Protein AF-A0A818PYF4-F1 (afdb_monomer_lite)

Structure (mmCIF, N/CA/C/O backbone):
data_AF-A0A818PYF4-F1
#
_entry.id   AF-A0A818PYF4-F1
#
loop_
_atom_site.group_PDB
_atom_site.id
_atom_site.type_symbol
_atom_site.label_atom_id
_atom_site.label_alt_id
_atom_site.label_comp_id
_atom_site.label_asym_id
_atom_site.label_entity_id
_atom_site.label_seq_id
_atom_site.pdbx_PDB_ins_code
_atom_site.Cartn_x
_atom_site.Cartn_y
_atom_site.Cartn_z
_atom_site.occupancy
_atom_site.B_iso_or_equiv
_atom_site.auth_seq_id
_atom_site.auth_comp_id
_atom_site.auth_asym_id
_atom_site.auth_atom_id
_atom_site.pdbx_PDB_model_num
ATOM 1 N N . LEU A 1 1 ? -9.978 4.681 -16.036 1.00 49.28 1 LEU A N 1
ATOM 2 C CA . LEU A 1 1 ? -8.925 5.066 -17.003 1.00 49.28 1 LEU A CA 1
ATOM 3 C C . LEU A 1 1 ? -7.856 5.876 -16.256 1.00 49.28 1 LEU A C 1
ATOM 5 O O . LEU A 1 1 ? -7.685 7.048 -16.535 1.00 49.28 1 LEU A O 1
ATOM 9 N N . ASP A 1 2 ? -7.181 5.286 -15.257 1.00 50.22 2 ASP A N 1
ATOM 10 C CA . ASP A 1 2 ? -6.391 6.070 -14.275 1.00 50.22 2 ASP A CA 1
ATOM 11 C C . ASP A 1 2 ? -4.982 5.506 -13.992 1.00 50.22 2 ASP A C 1
ATOM 13 O O . ASP A 1 2 ? -4.429 5.752 -12.926 1.00 50.22 2 ASP A O 1
ATOM 17 N N . CYS A 1 3 ? -4.381 4.743 -14.915 1.00 48.72 3 CYS A N 1
ATOM 18 C CA . CYS A 1 3 ? -2.989 4.275 -14.788 1.00 48.72 3 CYS A CA 1
ATOM 19 C C . CYS A 1 3 ? -2.303 4.202 -16.167 1.00 48.72 3 CYS A C 1
ATOM 21 O O . CYS A 1 3 ? -2.215 3.116 -16.733 1.00 48.72 3 CYS A O 1
ATOM 23 N N . PRO A 1 4 ? -1.822 5.324 -16.737 1.00 59.66 4 PRO A N 1
ATOM 24 C CA . PRO A 1 4 ? -1.136 5.319 -18.035 1.00 59.66 4 PRO A CA 1
ATOM 25 C C . PRO A 1 4 ? 0.183 4.520 -18.038 1.00 59.66 4 PRO A C 1
ATOM 27 O O . PRO A 1 4 ? 0.620 4.106 -19.104 1.00 59.66 4 PRO A O 1
ATOM 30 N N . ASN A 1 5 ? 0.769 4.250 -16.860 1.00 59.91 5 ASN A N 1
ATOM 31 C CA . ASN A 1 5 ? 2.043 3.533 -16.708 1.00 59.91 5 ASN A CA 1
ATOM 32 C C . ASN A 1 5 ? 1.928 2.141 -16.054 1.00 59.91 5 ASN A C 1
ATOM 34 O O . ASN A 1 5 ? 2.945 1.488 -15.883 1.00 59.91 5 ASN A O 1
ATOM 38 N N . GLY A 1 6 ? 0.738 1.686 -15.639 1.00 65.31 6 GLY A N 1
ATOM 39 C CA . GLY A 1 6 ? 0.587 0.401 -14.922 1.00 65.31 6 GLY A CA 1
ATOM 40 C C . GLY A 1 6 ? 1.105 0.372 -13.471 1.00 65.31 6 GLY A C 1
ATOM 41 O O . GLY A 1 6 ? 0.918 -0.623 -12.774 1.00 65.31 6 GLY A O 1
ATOM 42 N N . GLU A 1 7 ? 1.688 1.468 -12.984 1.00 66.19 7 GLU A N 1
ATOM 43 C CA . GLU A 1 7 ? 2.138 1.620 -11.597 1.00 66.19 7 GLU A CA 1
ATOM 44 C C . GLU A 1 7 ? 0.986 2.044 -10.670 1.00 66.19 7 GLU A C 1
ATOM 46 O O . GLU A 1 7 ? 0.275 3.021 -10.939 1.00 66.19 7 GLU A O 1
ATOM 51 N N . LEU A 1 8 ? 0.853 1.383 -9.515 1.00 74.25 8 LEU A N 1
ATOM 52 C CA . LEU A 1 8 ? -0.051 1.807 -8.445 1.00 74.25 8 LEU A CA 1
ATOM 53 C C . LEU A 1 8 ? 0.726 2.055 -7.149 1.00 74.25 8 LEU A C 1
ATOM 55 O O . LEU A 1 8 ? 1.433 1.195 -6.623 1.00 74.25 8 LEU A O 1
ATOM 59 N N . THR A 1 9 ? 0.566 3.254 -6.591 1.00 74.12 9 THR A N 1
ATOM 60 C CA . THR A 1 9 ? 1.181 3.613 -5.307 1.00 74.12 9 THR A CA 1
ATOM 61 C C . THR A 1 9 ? 0.357 3.100 -4.130 1.00 74.12 9 THR A C 1
ATOM 63 O O . THR A 1 9 ? -0.874 3.004 -4.201 1.00 74.12 9 THR A O 1
ATOM 66 N N . ARG A 1 10 ? 1.019 2.855 -2.989 1.00 73.38 10 ARG A N 1
ATOM 67 C CA . ARG A 1 10 ? 0.384 2.340 -1.760 1.00 73.38 10 ARG A CA 1
ATOM 68 C C . ARG A 1 10 ? -0.840 3.142 -1.333 1.00 73.38 10 ARG A C 1
ATOM 70 O O . ARG A 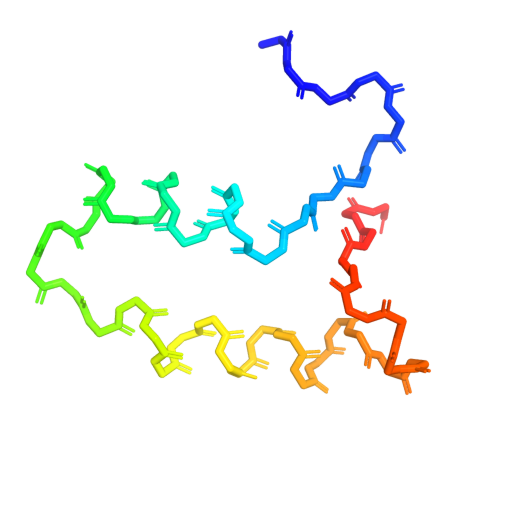1 10 ? -1.879 2.575 -1.012 1.00 73.38 10 ARG A O 1
ATOM 77 N N . LYS A 1 11 ? -0.741 4.473 -1.382 1.00 76.50 11 LYS A N 1
ATOM 78 C CA . LYS A 1 11 ? -1.844 5.381 -1.034 1.00 76.50 11 LYS A CA 1
ATOM 79 C C . LYS A 1 11 ? -3.073 5.161 -1.914 1.00 76.50 11 LYS A C 1
ATOM 81 O O . LYS A 1 11 ? -4.177 5.045 -1.386 1.00 76.50 11 LYS A O 1
ATOM 86 N N . LYS A 1 12 ? -2.885 5.084 -3.236 1.00 78.56 12 LYS A N 1
ATOM 87 C CA . LYS A 1 12 ? -3.987 4.889 -4.185 1.00 78.56 12 LYS A CA 1
ATOM 88 C C . LYS A 1 12 ? -4.588 3.491 -4.030 1.00 78.56 12 LYS A C 1
ATOM 90 O O . LYS A 1 12 ? -5.808 3.375 -4.003 1.00 78.56 12 LYS A O 1
ATOM 95 N N . PHE A 1 13 ? -3.755 2.467 -3.823 1.00 79.06 13 PHE A N 1
ATOM 96 C CA . PHE A 1 13 ? -4.215 1.098 -3.574 1.00 79.06 13 PHE A CA 1
ATOM 97 C C . PHE A 1 13 ? -5.133 1.036 -2.352 1.00 79.06 13 PHE A C 1
ATOM 99 O O . PHE A 1 13 ? -6.253 0.545 -2.445 1.00 79.06 13 PHE A O 1
ATOM 106 N N . ILE A 1 14 ? -4.694 1.595 -1.219 1.00 76.81 14 ILE A N 1
ATOM 107 C CA . ILE A 1 14 ? -5.483 1.619 0.020 1.00 76.81 14 ILE A CA 1
ATOM 108 C C . ILE A 1 14 ? -6.795 2.377 -0.186 1.00 76.81 14 ILE A C 1
ATOM 110 O O . ILE A 1 14 ? -7.836 1.934 0.291 1.00 76.81 14 ILE A O 1
ATOM 114 N N . GLN A 1 15 ? -6.763 3.510 -0.891 1.00 79.88 15 GLN A N 1
ATOM 115 C CA . GLN A 1 15 ? -7.956 4.316 -1.130 1.00 79.88 15 GLN A CA 1
ATOM 116 C C . GLN A 1 15 ? -8.995 3.557 -1.968 1.00 79.88 15 GLN A C 1
ATOM 118 O O . GLN A 1 15 ? -10.155 3.479 -1.569 1.00 79.88 15 GLN A O 1
ATOM 123 N N . VAL A 1 16 ? -8.568 2.950 -3.079 1.00 81.00 16 VAL A N 1
ATOM 124 C CA . VAL A 1 16 ? -9.433 2.126 -3.932 1.00 81.00 16 VAL A CA 1
ATOM 125 C C . VAL A 1 16 ? -9.958 0.932 -3.133 1.00 81.00 16 VAL A C 1
ATOM 127 O O . VAL A 1 16 ? -11.161 0.696 -3.091 1.00 81.00 16 VAL A O 1
ATOM 130 N N . TYR A 1 17 ? -9.088 0.233 -2.405 1.00 77.12 17 TYR A N 1
ATOM 131 C CA . TYR A 1 17 ? -9.478 -0.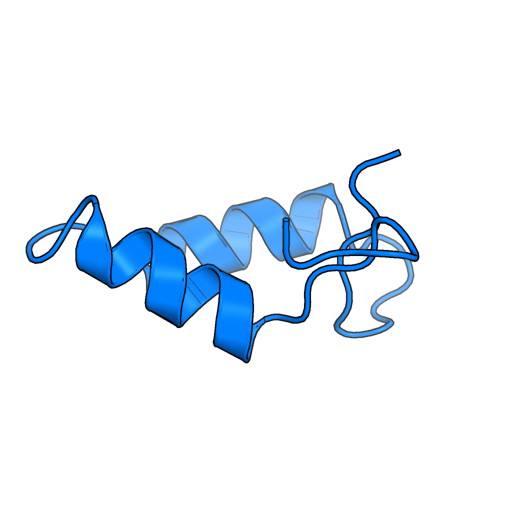939 -1.624 1.00 77.12 17 TYR A CA 1
ATOM 132 C C . TYR A 1 17 ? -10.499 -0.608 -0.526 1.00 77.12 17 TYR A C 1
ATOM 134 O O . TYR A 1 17 ? -11.450 -1.359 -0.336 1.00 77.12 17 TYR A O 1
ATOM 142 N N . ARG A 1 18 ? -10.368 0.538 0.158 1.00 79.00 18 ARG A N 1
ATOM 143 C CA . ARG A 1 18 ? -11.356 1.007 1.150 1.00 79.00 18 ARG A CA 1
ATOM 144 C C . ARG A 1 18 ? -12.695 1.390 0.522 1.00 79.00 18 ARG A C 1
ATOM 146 O O . ARG A 1 18 ? -13.709 1.279 1.200 1.00 79.00 18 ARG A O 1
ATOM 153 N N . GLN A 1 19 ? -12.723 1.817 -0.743 1.00 81.06 19 GLN A N 1
ATOM 154 C CA . GLN A 1 19 ? -13.986 2.050 -1.454 1.00 81.06 19 GLN A CA 1
ATOM 155 C C . GLN A 1 19 ? -14.724 0.742 -1.762 1.00 81.06 19 GLN A C 1
ATOM 157 O O . GLN A 1 19 ? -15.947 0.712 -1.672 1.00 81.06 19 GLN A O 1
ATOM 162 N N . PHE A 1 20 ? -14.003 -0.331 -2.097 1.00 78.44 20 PHE A N 1
ATOM 163 C CA . PHE A 1 20 ? -14.607 -1.642 -2.370 1.00 78.44 20 PHE A CA 1
ATOM 164 C C . PHE A 1 20 ? -14.922 -2.432 -1.093 1.00 78.44 20 PHE A C 1
ATOM 166 O O . PHE A 1 20 ? -15.935 -3.123 -1.024 1.00 78.44 20 PHE A O 1
ATOM 173 N N . PHE A 1 21 ? -14.078 -2.306 -0.069 1.00 76.50 21 PHE A N 1
ATOM 174 C CA . PHE A 1 21 ? -14.195 -3.015 1.203 1.00 76.50 21 PHE A CA 1
ATOM 175 C C . PHE A 1 21 ? -14.094 -2.034 2.381 1.00 76.50 21 PHE A C 1
ATOM 177 O O . PHE A 1 21 ? -13.075 -2.009 3.077 1.00 76.50 21 PHE A O 1
ATOM 184 N N . PRO A 1 22 ? -15.148 -1.240 2.652 1.00 74.38 22 PRO A N 1
ATOM 185 C CA . PRO A 1 22 ? -15.134 -0.228 3.714 1.00 74.38 22 PRO A CA 1
ATOM 186 C C . PRO A 1 22 ? -14.929 -0.812 5.121 1.00 74.38 22 PRO A C 1
ATOM 188 O O . PRO A 1 22 ? -14.377 -0.134 5.983 1.00 74.38 22 PRO A O 1
ATOM 191 N N . ASN A 1 23 ? -15.304 -2.079 5.333 1.00 71.12 23 ASN A N 1
ATOM 192 C CA . ASN A 1 23 ? -15.134 -2.810 6.598 1.00 71.12 23 ASN A CA 1
ATOM 193 C C . ASN A 1 23 ? -13.968 -3.819 6.574 1.00 71.12 23 ASN A C 1
ATOM 195 O O . ASN A 1 23 ? -13.776 -4.571 7.528 1.00 71.12 23 ASN A O 1
ATOM 199 N N . GLY A 1 24 ? -13.218 -3.897 5.471 1.00 67.25 24 GLY A N 1
ATOM 200 C CA . GLY A 1 24 ? -12.115 -4.844 5.324 1.00 67.25 24 GLY A CA 1
ATOM 201 C C . GLY A 1 24 ? -10.825 -4.331 5.961 1.00 67.25 24 GLY A C 1
ATOM 202 O O . GLY A 1 24 ? -10.570 -3.126 5.992 1.00 67.25 24 GLY A O 1
ATOM 203 N N . GLN A 1 25 ? -9.958 -5.248 6.404 1.00 72.25 25 GLN A N 1
ATOM 204 C CA . GLN A 1 25 ? -8.600 -4.912 6.849 1.00 72.25 25 GLN A CA 1
ATOM 205 C C . GLN A 1 25 ? -7.701 -4.558 5.653 1.00 72.25 25 GLN A C 1
ATOM 207 O O . GLN A 1 25 ? -6.795 -5.305 5.277 1.00 72.25 25 GLN A O 1
ATOM 212 N N . ALA A 1 26 ? -7.966 -3.397 5.049 1.00 75.25 26 ALA A N 1
ATOM 213 C CA . ALA A 1 26 ? -7.224 -2.866 3.911 1.00 75.25 26 ALA A CA 1
ATOM 214 C C . ALA A 1 26 ? -5.721 -2.796 4.202 1.00 75.25 26 ALA A C 1
ATOM 216 O O . ALA A 1 26 ? -4.909 -3.049 3.323 1.00 75.25 26 ALA A O 1
ATOM 217 N N . GLU A 1 27 ? -5.342 -2.498 5.443 1.00 74.81 27 GLU A N 1
ATOM 218 C CA . GLU A 1 27 ? -3.947 -2.322 5.843 1.00 74.81 27 GLU A CA 1
ATOM 219 C C . GLU A 1 27 ? -3.160 -3.643 5.883 1.00 74.81 27 GLU A C 1
ATOM 221 O O . GLU A 1 27 ? -2.046 -3.716 5.355 1.00 74.81 27 GLU A O 1
ATOM 226 N N . ALA A 1 28 ? -3.761 -4.709 6.423 1.00 79.94 28 ALA A N 1
ATOM 227 C CA . ALA A 1 28 ? -3.165 -6.045 6.442 1.00 79.94 28 ALA A CA 1
ATOM 228 C C . ALA A 1 28 ? -3.032 -6.611 5.021 1.00 79.94 28 ALA A C 1
ATOM 230 O 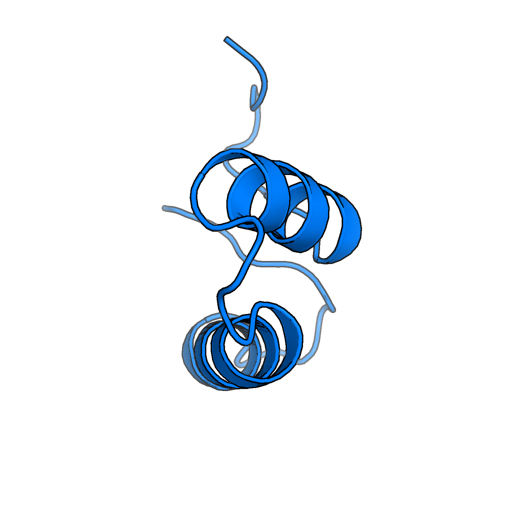O . ALA A 1 28 ? -1.975 -7.120 4.645 1.00 79.94 28 ALA A O 1
ATOM 231 N N . PHE A 1 29 ? -4.078 -6.448 4.204 1.00 79.75 29 PHE A N 1
ATOM 232 C CA . PHE A 1 29 ? -4.072 -6.900 2.815 1.00 79.75 29 PHE A CA 1
ATOM 233 C C . PHE A 1 29 ? -3.042 -6.139 1.981 1.00 79.75 29 PHE A C 1
ATOM 235 O O . PHE A 1 29 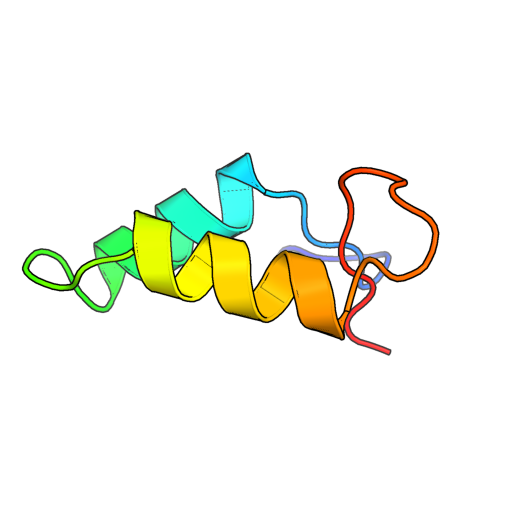? -2.242 -6.738 1.268 1.00 79.75 29 PHE A O 1
ATOM 242 N N . CYS A 1 30 ? -3.001 -4.815 2.129 1.00 78.06 30 CYS A N 1
ATOM 243 C CA . CYS A 1 30 ? -2.040 -3.978 1.432 1.00 78.06 30 CYS A CA 1
ATOM 244 C C . CYS A 1 30 ? -0.606 -4.350 1.830 1.00 78.06 30 CYS A C 1
ATOM 246 O O . CYS A 1 30 ? 0.243 -4.497 0.964 1.00 78.06 30 CYS A O 1
ATOM 248 N N . THR A 1 31 ? -0.339 -4.610 3.111 1.00 80.12 31 THR A N 1
ATOM 249 C CA . THR A 1 31 ? 0.977 -5.097 3.559 1.00 80.12 31 THR A CA 1
ATOM 250 C C . THR A 1 31 ? 1.348 -6.433 2.913 1.00 80.12 31 THR A C 1
ATOM 252 O O . THR A 1 31 ? 2.488 -6.607 2.491 1.00 80.12 31 THR A O 1
ATOM 255 N N . HIS A 1 32 ? 0.397 -7.358 2.773 1.00 83.31 32 HIS A N 1
ATOM 256 C CA . HIS A 1 32 ? 0.643 -8.655 2.141 1.00 83.31 32 HIS A CA 1
ATOM 257 C C . HIS A 1 32 ? 0.921 -8.541 0.634 1.00 83.31 32 HIS A C 1
ATOM 259 O O . HIS A 1 32 ? 1.860 -9.153 0.124 1.00 83.31 32 HIS A O 1
ATOM 265 N N . ILE A 1 33 ? 0.139 -7.713 -0.065 1.00 79.56 33 ILE A N 1
ATOM 266 C CA . ILE A 1 33 ? 0.313 -7.430 -1.493 1.00 79.56 33 ILE A CA 1
ATOM 267 C C . ILE A 1 33 ? 1.663 -6.737 -1.717 1.00 79.56 33 ILE A C 1
ATOM 269 O O . ILE A 1 33 ? 2.455 -7.215 -2.516 1.00 79.56 33 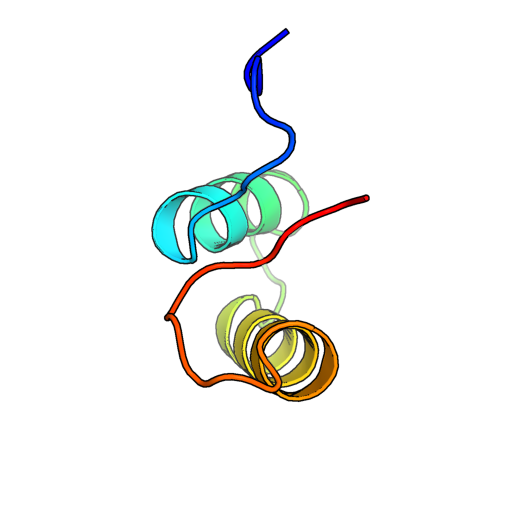ILE A O 1
ATOM 273 N N . PHE A 1 34 ? 1.990 -5.681 -0.967 1.00 78.94 34 PHE A N 1
ATOM 274 C CA . PHE A 1 34 ? 3.293 -5.016 -1.087 1.00 78.94 34 PHE A CA 1
ATOM 275 C C . PHE A 1 34 ? 4.446 -5.984 -0.825 1.00 78.94 34 PHE A C 1
ATOM 277 O O . PHE A 1 34 ? 5.373 -6.040 -1.612 1.00 78.94 34 PHE A O 1
ATOM 284 N N . ARG A 1 35 ? 4.365 -6.843 0.194 1.00 81.38 35 ARG A N 1
ATOM 285 C CA . ARG A 1 35 ? 5.433 -7.824 0.441 1.00 81.38 35 ARG A CA 1
ATOM 286 C C . ARG A 1 35 ? 5.632 -8.821 -0.708 1.00 81.38 35 ARG A C 1
ATOM 288 O O . ARG A 1 35 ? 6.713 -9.381 -0.839 1.00 81.38 35 ARG A O 1
ATOM 295 N N . THR A 1 36 ? 4.583 -9.084 -1.482 1.00 81.06 36 THR A N 1
ATOM 296 C CA . THR A 1 36 ? 4.604 -10.061 -2.581 1.00 81.06 36 THR A CA 1
ATOM 297 C C . THR A 1 36 ? 5.005 -9.416 -3.906 1.00 81.06 36 THR A C 1
ATOM 299 O O . THR A 1 36 ? 5.724 -10.029 -4.686 1.00 81.06 36 THR A O 1
ATOM 302 N N . PHE A 1 37 ? 4.556 -8.185 -4.154 1.00 76.69 37 PHE A N 1
ATOM 303 C CA . PHE A 1 37 ? 4.712 -7.499 -5.436 1.00 76.69 37 PHE A CA 1
ATOM 304 C C . PHE A 1 37 ? 5.782 -6.390 -5.426 1.00 76.69 37 PHE A C 1
ATOM 306 O O . PHE A 1 37 ? 6.309 -6.058 -6.480 1.00 76.69 37 PHE A O 1
ATOM 313 N N . ASP A 1 38 ? 6.149 -5.846 -4.263 1.00 79.69 38 ASP A N 1
ATOM 314 C CA . ASP A 1 38 ? 7.236 -4.871 -4.078 1.00 79.69 38 ASP A CA 1
ATOM 315 C C . ASP A 1 38 ? 8.502 -5.573 -3.556 1.00 79.69 38 ASP A C 1
ATOM 317 O O . ASP A 1 38 ? 9.012 -5.285 -2.472 1.00 79.69 38 ASP A O 1
ATOM 321 N N . ALA A 1 39 ? 9.001 -6.549 -4.321 1.00 72.56 39 ALA A N 1
ATOM 322 C CA . ALA A 1 39 ? 10.197 -7.318 -3.958 1.00 72.56 39 ALA A CA 1
ATOM 323 C C . ALA A 1 39 ? 11.459 -6.438 -3.833 1.00 72.56 39 ALA A C 1
ATOM 325 O O . ALA A 1 39 ? 12.367 -6.763 -3.069 1.00 72.56 39 ALA A O 1
ATOM 326 N N . ASP A 1 40 ? 11.488 -5.309 -4.547 1.00 78.94 40 ASP A N 1
ATOM 327 C CA . ASP A 1 40 ? 12.589 -4.339 -4.551 1.00 78.94 40 ASP A CA 1
ATOM 328 C C . ASP A 1 40 ? 12.480 -3.284 -3.427 1.00 78.94 40 ASP A C 1
ATOM 330 O O . ASP A 1 40 ? 13.368 -2.456 -3.265 1.00 78.94 40 ASP A O 1
ATOM 334 N N . ASN A 1 41 ? 11.416 -3.310 -2.605 1.00 70.75 41 ASN A N 1
ATOM 335 C CA . ASN A 1 41 ? 11.130 -2.280 -1.587 1.00 70.75 41 ASN A CA 1
ATOM 336 C C . ASN A 1 41 ? 11.082 -0.846 -2.157 1.00 70.75 41 ASN A C 1
ATOM 338 O O . ASN A 1 41 ? 11.411 0.133 -1.482 1.00 70.75 41 ASN A O 1
ATOM 342 N N . SER A 1 42 ? 10.634 -0.711 -3.401 1.00 76.12 42 SER A N 1
ATOM 343 C CA . SER A 1 42 ? 10.470 0.564 -4.097 1.00 76.12 42 SER A CA 1
ATOM 344 C C . SER A 1 42 ? 9.316 1.407 -3.529 1.00 76.12 42 SER A C 1
ATOM 346 O O . SER A 1 42 ? 9.212 2.606 -3.806 1.00 76.12 42 SER A O 1
ATOM 348 N N . GLY A 1 43 ? 8.418 0.795 -2.746 1.00 73.69 43 GLY A N 1
ATOM 349 C CA . GLY A 1 43 ? 7.193 1.419 -2.251 1.00 73.69 43 GLY A CA 1
ATOM 350 C C . GLY A 1 43 ? 6.103 1.551 -3.320 1.00 73.69 43 GLY A C 1
ATOM 351 O O . GLY A 1 43 ? 5.100 2.250 -3.106 1.00 73.69 43 GLY A O 1
ATOM 352 N N . LYS A 1 44 ? 6.273 0.876 -4.461 1.00 71.44 44 LYS A N 1
ATOM 353 C CA . LYS A 1 44 ? 5.349 0.851 -5.596 1.00 71.44 44 LYS A CA 1
ATOM 354 C C . LYS A 1 44 ? 5.055 -0.591 -6.006 1.00 71.44 44 LYS A C 1
ATOM 356 O O . LYS A 1 44 ? 5.888 -1.468 -5.830 1.00 71.44 44 LYS A O 1
ATOM 361 N N . ILE A 1 45 ? 3.867 -0.826 -6.556 1.00 72.06 45 ILE A N 1
ATOM 362 C CA . ILE A 1 45 ? 3.522 -2.108 -7.174 1.00 72.06 45 ILE A CA 1
ATOM 363 C C . ILE A 1 45 ? 3.273 -1.864 -8.656 1.00 72.06 45 ILE A C 1
ATOM 365 O O . ILE A 1 45 ? 2.427 -1.038 -9.016 1.00 72.06 45 ILE A O 1
ATOM 369 N N . ASP A 1 46 ? 4.003 -2.595 -9.489 1.00 69.38 46 ASP A N 1
ATOM 370 C CA . ASP A 1 46 ? 3.789 -2.656 -10.930 1.00 69.38 46 ASP A CA 1
ATOM 371 C C . ASP A 1 46 ? 2.795 -3.7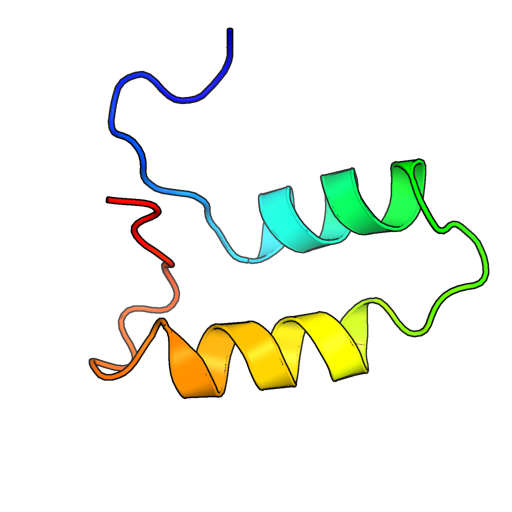88 -11.222 1.00 69.38 46 ASP A C 1
ATOM 373 O O . ASP A 1 46 ? 3.028 -4.935 -10.844 1.00 69.38 46 ASP A O 1
ATOM 377 N N . PHE A 1 47 ? 1.657 -3.476 -11.847 1.00 64.38 47 PHE A N 1
ATOM 378 C CA . PHE A 1 47 ? 0.610 -4.463 -12.167 1.00 64.38 47 PHE A CA 1
ATOM 379 C C . PHE A 1 47 ? 0.819 -5.132 -13.538 1.00 64.38 47 PHE A C 1
ATOM 381 O O . PHE A 1 47 ? -0.156 -5.503 -14.195 1.00 64.38 47 PHE A O 1
ATOM 388 N N . LYS A 1 48 ? 2.069 -5.241 -13.997 1.00 57.78 48 LYS A N 1
ATOM 389 C CA . LYS A 1 48 ? 2.411 -5.810 -15.304 1.00 57.78 48 LYS A CA 1
ATOM 390 C C . LYS A 1 48 ? 2.376 -7.337 -15.326 1.00 57.78 48 LYS A C 1
ATOM 392 O O . LYS A 1 48 ? 2.793 -7.959 -14.326 1.00 57.78 48 LYS A O 1
#

pLDDT: mean 73.03, std 8.49, range [48.72, 83.31]

Foldseek 3Di:
DPCPPQKDALVRQLVVVCVVPVPDPSVVVSVVCCVVQVVVVPRMGRRD

Secondary structure (DSSP, 8-state):
---TTSEEEHHHHHHHHHHH-TTS-HHHHHHHHHHHH-TT--SEEE--

Radius of gyration: 10.81 Å; chains: 1; bounding box: 28×16×25 Å

Sequence (48 aa):
LDCPNGELTRKKFIQVYRQFFPNGQAEAFCTHIFRTFDADNSGKIDFK